Protein AF-A0A2N2JAE6-F1 (afdb_monomer)

Nearest PDB structures (foldseek):
  1wp1-assembly2_B  TM=8.574E-01  e=1.066E-02  Pseudomonas aeruginosa
  6zre-assembly2_B  TM=8.599E-01  e=2.001E-02  Pseudomonas aeruginosa PAO1
  7akz-assembly1_A  TM=8.550E-01  e=2.244E-02  Pseudomonas aeruginosa PAO1
  7nsu-assembly1_D  TM=4.361E-01  e=6.217E-01  Escherichia coli
  2ysu-assembly1_B  TM=3.326E-01  e=6.217E-01  Escherichia coli

Sequence (136 aa):
VRVPLPLFDTNDGERARARAVRARLAAERGGQRLAIAAEVREALVAFEQARAALALYDDAVLGAQDEASALLRRAVEAGEVGVADVIVVQREVLEGRAGYLDARLSLALARVRLLAAADLPQTGPLETGPVRGDAR

Secondary structure (DSSP, 8-state):
-PPPP-SS---HHHHHHHHHHHHHHHHHHHHHHHHHHHHHHHHHHHHHHHHHHHHHIIIIIHHHHHHHHHHHHHHHHTT-S-HHHHHHHHHHHHHHHHHHHHHHHHHHHHHHHHHHHTT--SS---S-----PPP-

Mean predicted aligned error: 12.07 Å

pLDDT: mean 81.24, std 16.03, range [35.09, 97.31]

Foldseek 3Di:
DDDDDDPPPPVVVVVVVVVVVVVVVVVVVVVVVVVLVVQLVVLVVQLVVLVVQLVCLVPPPPVVLVVVLVVVVVCVVVVNDDPVVNVVSVVSNVVSVVSNVVSVVSNLVSLLSNCVSVVHDSDDDPDDDDDDDDDD

Structure (mmCIF, N/CA/C/O backbone):
data_AF-A0A2N2JAE6-F1
#
_entry.id   AF-A0A2N2JAE6-F1
#
loop_
_atom_site.group_PDB
_atom_site.id
_atom_site.type_symbol
_atom_site.label_atom_id
_atom_site.label_alt_id
_atom_site.label_comp_id
_atom_site.label_asym_id
_atom_site.label_entity_id
_atom_site.label_seq_id
_atom_site.pdbx_PDB_ins_code
_atom_site.Cartn_x
_atom_site.Cartn_y
_atom_site.Cartn_z
_atom_site.occupancy
_atom_site.B_iso_or_equiv
_atom_site.auth_seq_id
_atom_site.auth_comp_id
_atom_site.auth_asym_id
_atom_site.auth_atom_id
_atom_site.pdbx_PDB_model_num
ATOM 1 N N . VAL A 1 1 ? 31.105 22.717 -61.060 1.00 48.88 1 VAL A N 1
ATOM 2 C CA . VAL A 1 1 ? 31.480 22.324 -59.679 1.00 48.88 1 VAL A CA 1
ATOM 3 C C . VAL A 1 1 ? 31.690 20.816 -59.665 1.00 48.88 1 VAL A C 1
ATOM 5 O O . VAL A 1 1 ? 30.809 20.113 -60.140 1.00 48.88 1 VAL A O 1
ATOM 8 N N . ARG A 1 2 ? 32.862 20.319 -59.244 1.00 50.59 2 ARG A N 1
ATOM 9 C CA . ARG A 1 2 ? 33.145 18.876 -59.117 1.00 50.59 2 ARG A CA 1
ATOM 10 C C . ARG A 1 2 ? 33.037 18.503 -57.640 1.00 50.59 2 ARG A C 1
ATOM 12 O O . ARG A 1 2 ? 33.711 19.124 -56.826 1.00 50.59 2 ARG A O 1
ATOM 19 N N . VAL A 1 3 ? 32.189 17.534 -57.308 1.00 69.19 3 VAL A N 1
ATOM 20 C CA . VAL A 1 3 ? 32.080 16.990 -55.948 1.00 69.19 3 VAL A CA 1
ATOM 21 C C . VAL A 1 3 ? 33.053 15.812 -55.850 1.00 69.19 3 VAL A C 1
ATOM 23 O O . VAL A 1 3 ? 32.934 14.885 -56.655 1.00 69.19 3 VAL A O 1
ATOM 26 N N . PRO A 1 4 ? 34.042 15.839 -54.942 1.00 67.69 4 PRO A N 1
ATOM 27 C CA . PRO A 1 4 ? 34.951 14.717 -54.763 1.00 67.69 4 PRO A CA 1
ATOM 28 C C . PRO A 1 4 ? 34.190 13.534 -54.152 1.00 67.69 4 PRO A C 1
ATOM 30 O O . PRO A 1 4 ? 33.598 13.654 -53.082 1.00 67.69 4 PRO A O 1
ATOM 33 N N . LEU A 1 5 ? 34.193 12.396 -54.847 1.00 63.25 5 LEU A N 1
ATOM 34 C CA . LEU A 1 5 ? 33.700 11.124 -54.323 1.00 63.25 5 LEU A CA 1
ATOM 35 C C . LEU A 1 5 ? 34.856 10.400 -53.616 1.00 63.25 5 LEU A C 1
ATOM 37 O O . LEU A 1 5 ? 35.864 10.114 -54.269 1.00 63.25 5 LEU A O 1
ATOM 41 N N . PRO A 1 6 ? 34.745 10.098 -52.310 1.00 66.50 6 PRO A N 1
ATOM 42 C CA . PRO A 1 6 ? 35.749 9.308 -51.613 1.00 66.50 6 PRO A CA 1
ATOM 43 C C . PRO A 1 6 ? 35.637 7.848 -52.067 1.00 66.50 6 PRO A C 1
ATOM 45 O O . PRO A 1 6 ? 34.646 7.177 -51.799 1.00 66.50 6 PRO A O 1
ATOM 48 N N . LEU A 1 7 ? 36.650 7.358 -52.783 1.00 67.69 7 LEU A N 1
ATOM 49 C CA . LEU A 1 7 ? 36.674 5.984 -53.306 1.00 67.69 7 LEU A CA 1
ATOM 50 C C . LEU A 1 7 ? 37.177 4.954 -52.276 1.00 67.69 7 LEU A C 1
ATOM 52 O O . LEU A 1 7 ? 36.949 3.763 -52.458 1.00 67.69 7 LEU A O 1
ATOM 56 N N . PHE A 1 8 ? 37.838 5.406 -51.199 1.00 67.75 8 PHE A N 1
ATOM 57 C CA . PHE A 1 8 ? 38.484 4.538 -50.197 1.00 67.75 8 PHE A CA 1
ATOM 58 C C . PHE A 1 8 ? 38.201 4.921 -48.733 1.00 67.75 8 PHE A C 1
ATOM 60 O O . PHE A 1 8 ? 38.609 4.194 -47.833 1.00 67.75 8 PHE A O 1
ATOM 67 N N . ASP A 1 9 ? 37.501 6.033 -48.484 1.00 65.88 9 ASP A N 1
ATOM 68 C CA . ASP A 1 9 ? 37.073 6.449 -47.143 1.00 65.88 9 ASP A CA 1
ATOM 69 C C . ASP A 1 9 ? 35.542 6.437 -47.062 1.00 65.88 9 ASP A C 1
ATOM 71 O O . ASP A 1 9 ? 34.857 7.450 -47.215 1.00 65.88 9 ASP A O 1
ATOM 75 N N . THR A 1 10 ? 34.990 5.239 -46.879 1.00 72.00 10 THR A N 1
ATOM 76 C CA . THR A 1 10 ? 33.547 5.000 -46.724 1.00 72.00 10 THR A CA 1
ATOM 77 C C . THR A 1 10 ? 33.028 5.336 -45.324 1.00 72.00 10 THR A C 1
ATOM 79 O O . THR A 1 10 ? 31.849 5.104 -45.027 1.00 72.00 10 THR A O 1
ATOM 82 N N . ASN A 1 11 ? 33.875 5.887 -44.448 1.00 78.12 11 ASN A N 1
ATOM 83 C CA . ASN A 1 11 ? 33.530 6.250 -43.078 1.00 78.12 11 ASN A CA 1
ATOM 84 C C . ASN A 1 11 ? 32.955 5.073 -42.249 1.00 78.12 11 ASN A C 1
ATOM 86 O O . ASN A 1 11 ? 32.111 5.246 -41.365 1.00 78.12 11 ASN A O 1
ATOM 90 N N . ASP A 1 12 ? 33.365 3.835 -42.557 1.00 82.19 12 ASP A N 1
ATOM 91 C CA . ASP A 1 12 ? 32.823 2.605 -41.955 1.00 82.19 12 ASP A CA 1
ATOM 92 C C . ASP A 1 12 ? 32.953 2.571 -40.429 1.00 82.19 12 ASP A C 1
ATOM 94 O O . ASP A 1 12 ? 32.041 2.091 -39.748 1.00 82.19 12 ASP A O 1
ATOM 98 N N . GLY A 1 13 ? 34.043 3.135 -39.900 1.00 86.00 13 GLY A N 1
ATOM 99 C CA . GLY A 1 13 ? 34.304 3.258 -38.468 1.00 86.00 13 GLY A CA 1
ATOM 100 C C . GLY A 1 13 ? 33.293 4.152 -37.751 1.00 86.00 13 GLY A C 1
ATOM 101 O O . GLY A 1 13 ? 32.672 3.706 -36.787 1.00 86.00 13 GLY A O 1
ATOM 102 N N . GLU A 1 14 ? 33.055 5.375 -38.237 1.00 87.38 14 GLU A N 1
ATOM 103 C CA . GLU A 1 14 ? 32.047 6.262 -37.635 1.00 87.38 14 GLU A CA 1
ATOM 104 C C . GLU A 1 14 ? 30.641 5.693 -37.785 1.00 87.38 14 GLU A C 1
ATOM 106 O O . GLU A 1 14 ? 29.854 5.732 -36.839 1.00 87.38 14 GLU A O 1
ATOM 111 N N . ARG A 1 15 ? 30.318 5.069 -38.929 1.00 88.88 15 ARG A N 1
ATOM 112 C CA . ARG A 1 15 ? 29.019 4.397 -39.076 1.00 88.88 15 ARG A CA 1
ATOM 113 C C . ARG A 1 15 ? 28.869 3.241 -38.085 1.00 88.88 15 ARG A C 1
ATOM 115 O O . ARG A 1 15 ? 27.777 3.038 -37.555 1.00 88.88 15 ARG A O 1
ATOM 122 N N . ALA A 1 16 ? 29.928 2.472 -37.829 1.00 91.25 16 ALA A N 1
ATOM 123 C CA . ALA A 1 16 ? 29.912 1.402 -36.833 1.00 91.25 16 ALA A CA 1
ATOM 124 C C . ALA A 1 16 ? 29.740 1.951 -35.408 1.00 91.25 16 ALA A C 1
ATOM 126 O O . ALA A 1 16 ? 28.893 1.447 -34.668 1.00 91.25 16 ALA A O 1
ATOM 127 N N . ARG A 1 17 ? 30.457 3.027 -35.055 1.00 93.19 17 ARG A N 1
ATOM 128 C CA . ARG A 1 17 ? 30.308 3.732 -33.770 1.00 93.19 17 ARG A CA 1
ATOM 129 C C . ARG A 1 17 ? 28.890 4.263 -33.581 1.00 93.19 17 ARG A C 1
ATOM 131 O O . ARG A 1 17 ? 28.266 3.975 -32.564 1.00 93.19 17 ARG A O 1
ATOM 138 N N . ALA A 1 18 ? 28.339 4.947 -34.581 1.00 93.25 18 ALA A N 1
ATOM 139 C CA . ALA A 1 18 ? 26.974 5.466 -34.542 1.00 93.25 18 ALA A CA 1
ATOM 140 C C . ALA A 1 18 ? 25.930 4.346 -34.370 1.00 93.25 18 ALA A C 1
ATOM 142 O O . ALA A 1 18 ? 24.988 4.489 -33.588 1.00 93.25 18 ALA A O 1
ATOM 143 N N . ARG A 1 19 ? 26.109 3.197 -35.044 1.00 95.81 19 ARG A N 1
ATOM 144 C CA . ARG A 1 19 ? 25.247 2.015 -34.854 1.00 95.81 19 ARG A CA 1
ATOM 145 C C . ARG A 1 19 ? 25.329 1.467 -33.429 1.00 95.81 19 ARG A C 1
ATOM 147 O O . ARG A 1 19 ? 24.285 1.171 -32.850 1.00 95.81 19 ARG A O 1
ATOM 154 N N . ALA A 1 20 ? 26.529 1.365 -32.861 1.00 95.62 20 ALA A N 1
ATOM 155 C CA . ALA A 1 20 ? 26.725 0.904 -31.488 1.00 95.62 20 ALA A CA 1
ATOM 156 C C . ALA A 1 20 ? 26.086 1.858 -30.463 1.00 95.62 20 ALA A C 1
ATOM 158 O O . ALA A 1 20 ? 25.364 1.404 -29.578 1.00 95.62 20 ALA A O 1
ATOM 159 N N . VAL A 1 21 ? 26.266 3.176 -30.625 1.00 96.62 21 VAL A N 1
ATOM 160 C CA . VAL A 1 21 ? 25.614 4.192 -29.779 1.00 96.62 21 VAL A CA 1
ATOM 161 C C . VAL A 1 21 ? 24.094 4.073 -29.864 1.00 96.62 21 VAL A C 1
ATOM 163 O O . VAL A 1 21 ? 23.423 4.030 -28.836 1.00 96.62 21 VAL A O 1
ATOM 166 N N . ARG A 1 22 ? 23.534 3.941 -31.072 1.00 96.94 22 ARG A N 1
ATOM 167 C CA . ARG A 1 22 ? 22.089 3.750 -31.254 1.00 96.94 22 ARG A CA 1
ATOM 168 C C . ARG A 1 22 ? 21.585 2.481 -30.563 1.00 96.94 22 ARG A C 1
ATOM 170 O O . ARG A 1 22 ? 20.540 2.526 -29.920 1.00 96.94 22 ARG A O 1
ATOM 177 N N . ALA A 1 23 ? 22.299 1.363 -30.701 1.00 96.25 23 ALA A N 1
ATOM 178 C CA . ALA A 1 23 ? 21.931 0.101 -30.062 1.00 96.25 23 ALA A CA 1
ATOM 179 C C . ALA A 1 23 ? 21.951 0.219 -28.531 1.00 96.25 23 ALA A C 1
ATOM 181 O O . ALA A 1 23 ? 21.003 -0.206 -27.872 1.00 96.25 23 ALA A O 1
ATOM 182 N N . ARG A 1 24 ? 22.979 0.874 -27.976 1.00 97.31 24 ARG A N 1
ATOM 183 C CA . ARG A 1 24 ? 23.079 1.173 -26.545 1.00 97.31 24 ARG A CA 1
ATOM 184 C C . ARG A 1 24 ? 21.906 2.026 -26.059 1.00 97.31 24 ARG A C 1
ATOM 186 O O . ARG A 1 24 ? 21.226 1.620 -25.127 1.00 97.31 24 ARG A O 1
ATOM 193 N N . LEU A 1 25 ? 21.620 3.151 -26.717 1.00 96.56 25 LEU A N 1
ATOM 194 C CA . LEU A 1 25 ? 20.506 4.034 -26.344 1.00 96.56 25 LEU A CA 1
ATOM 195 C C . LEU A 1 25 ? 19.146 3.324 -26.443 1.00 96.56 25 LEU A C 1
ATOM 197 O O . LEU A 1 25 ? 18.252 3.564 -25.634 1.00 96.56 25 LEU A O 1
ATOM 201 N N . ALA A 1 26 ? 18.973 2.429 -27.422 1.00 96.31 26 ALA A N 1
ATOM 202 C CA . ALA A 1 26 ? 17.763 1.619 -27.540 1.00 96.31 26 ALA A CA 1
ATOM 203 C C . ALA A 1 26 ? 17.617 0.631 -26.371 1.00 96.31 26 ALA A C 1
ATOM 205 O O . ALA A 1 26 ? 16.517 0.488 -25.834 1.00 96.31 26 ALA A O 1
ATOM 206 N N . ALA A 1 27 ? 18.714 -0.010 -25.955 1.00 96.12 27 ALA A N 1
ATOM 207 C CA . ALA A 1 27 ? 18.737 -0.892 -24.793 1.00 96.12 27 ALA A CA 1
ATOM 208 C C . ALA A 1 27 ? 18.481 -0.120 -23.487 1.00 96.12 27 ALA A C 1
ATOM 210 O O . ALA A 1 27 ? 17.639 -0.537 -22.696 1.00 96.12 27 ALA A O 1
ATOM 211 N N . GLU A 1 28 ? 19.124 1.036 -23.297 1.00 96.12 28 GLU A N 1
ATOM 212 C CA . GLU A 1 28 ? 18.909 1.920 -22.142 1.00 96.12 28 GLU A CA 1
ATOM 213 C C . GLU A 1 28 ? 17.446 2.373 -22.056 1.00 96.12 28 GLU A C 1
ATOM 215 O O . GLU A 1 28 ? 16.818 2.241 -21.006 1.00 96.12 28 GLU A O 1
ATOM 220 N N . ARG A 1 29 ? 16.849 2.799 -23.177 1.00 95.25 29 ARG A N 1
ATOM 221 C CA . ARG A 1 29 ? 15.420 3.143 -23.244 1.00 95.25 29 ARG A CA 1
ATOM 222 C C . ARG A 1 29 ? 14.520 1.950 -22.913 1.00 95.25 29 ARG A C 1
ATOM 224 O O . ARG A 1 29 ? 13.485 2.119 -22.270 1.00 95.25 29 ARG A O 1
ATOM 231 N N . GLY A 1 30 ? 14.878 0.754 -23.381 1.00 94.62 30 GLY A N 1
ATOM 232 C CA . GLY A 1 30 ? 14.178 -0.484 -23.042 1.00 94.62 30 GLY A CA 1
ATOM 233 C C . GLY A 1 30 ? 14.215 -0.764 -21.539 1.00 94.62 30 GLY A C 1
ATOM 234 O O . GLY A 1 30 ? 13.170 -1.002 -20.938 1.00 94.62 30 GLY A O 1
ATOM 235 N N . GLY A 1 31 ? 15.394 -0.645 -20.926 1.00 93.75 31 GLY A N 1
ATOM 236 C CA . GLY A 1 31 ? 15.586 -0.794 -19.484 1.00 93.75 31 GLY A CA 1
ATOM 237 C C . GLY A 1 31 ? 14.789 0.228 -18.675 1.00 93.75 31 GLY A C 1
ATOM 238 O O . GLY A 1 31 ? 14.065 -0.152 -17.761 1.00 93.75 31 GLY A O 1
ATOM 239 N N . GLN A 1 32 ? 14.829 1.505 -19.063 1.00 93.56 32 GLN A N 1
ATOM 240 C CA . GLN A 1 32 ? 14.054 2.565 -18.409 1.00 93.56 32 GLN A CA 1
ATOM 241 C C . GLN A 1 32 ? 12.545 2.301 -18.455 1.00 93.56 32 GLN A C 1
ATOM 243 O O . GLN A 1 32 ? 11.860 2.468 -17.453 1.00 93.56 32 GLN A O 1
ATOM 248 N N . ARG A 1 33 ? 12.015 1.832 -19.592 1.00 93.38 33 ARG A N 1
ATOM 249 C CA . ARG A 1 33 ? 10.591 1.470 -19.708 1.00 93.38 33 ARG A CA 1
ATOM 250 C C . ARG A 1 33 ? 10.194 0.349 -18.753 1.00 93.38 33 ARG A C 1
ATOM 252 O O . ARG A 1 33 ? 9.122 0.409 -18.159 1.00 93.38 33 ARG A O 1
ATOM 259 N N . LEU A 1 34 ? 11.041 -0.670 -18.622 1.00 94.69 34 LEU A N 1
ATOM 260 C CA . LEU A 1 34 ? 10.799 -1.776 -17.698 1.00 94.69 34 LEU A CA 1
ATOM 261 C C . LEU A 1 34 ? 10.883 -1.318 -16.239 1.00 94.69 34 LEU A C 1
ATOM 263 O O . LEU A 1 34 ? 10.046 -1.736 -15.444 1.00 94.69 34 LEU A O 1
ATOM 267 N N . ALA A 1 35 ? 11.838 -0.442 -15.916 1.00 92.25 35 ALA A N 1
ATOM 268 C CA . ALA A 1 35 ? 11.996 0.133 -14.583 1.00 92.25 35 ALA A CA 1
ATOM 269 C C . ALA A 1 35 ? 10.761 0.945 -14.167 1.00 92.25 35 ALA A C 1
ATOM 271 O O . ALA A 1 35 ? 10.172 0.648 -13.134 1.00 92.25 35 ALA A O 1
ATOM 272 N N . ILE A 1 36 ? 10.294 1.864 -15.021 1.00 91.94 36 ILE A N 1
ATOM 273 C CA . ILE A 1 36 ? 9.077 2.657 -14.769 1.00 91.94 36 ILE A CA 1
ATOM 274 C C . ILE A 1 36 ? 7.866 1.737 -14.567 1.00 91.94 36 ILE A C 1
ATOM 276 O O . ILE A 1 36 ? 7.092 1.899 -13.627 1.00 91.94 36 ILE A O 1
ATOM 280 N N . ALA A 1 37 ? 7.704 0.720 -15.420 1.00 92.75 37 ALA A N 1
ATOM 281 C CA . ALA A 1 37 ? 6.595 -0.221 -15.286 1.00 92.75 37 ALA A CA 1
ATOM 282 C C . ALA A 1 37 ? 6.665 -1.044 -13.986 1.00 92.75 37 ALA A C 1
ATOM 284 O O . ALA A 1 37 ? 5.625 -1.428 -13.453 1.00 92.75 37 ALA A O 1
ATOM 285 N N . ALA A 1 38 ? 7.866 -1.358 -13.496 1.00 94.00 38 ALA A N 1
ATOM 286 C CA . ALA A 1 38 ? 8.049 -2.036 -12.218 1.00 94.00 38 ALA A CA 1
ATOM 287 C C . ALA A 1 38 ? 7.712 -1.112 -11.040 1.00 94.00 38 ALA A C 1
ATOM 289 O O . ALA A 1 38 ? 6.940 -1.520 -10.179 1.00 94.00 38 ALA A O 1
ATOM 290 N N . GLU A 1 39 ? 8.195 0.130 -11.064 1.00 92.69 39 GLU A N 1
ATOM 291 C CA . GLU A 1 39 ? 7.951 1.140 -10.028 1.00 92.69 39 GLU A CA 1
ATOM 292 C C . GLU A 1 39 ? 6.454 1.436 -9.854 1.00 92.69 39 GLU A C 1
ATOM 294 O O . GLU A 1 39 ? 5.932 1.407 -8.740 1.00 92.69 39 GLU A O 1
ATOM 299 N N . VAL A 1 40 ? 5.722 1.614 -10.961 1.00 95.12 40 VAL A N 1
ATOM 300 C CA . VAL A 1 40 ? 4.263 1.815 -10.923 1.00 95.12 40 VAL A CA 1
ATOM 301 C C . VAL A 1 40 ? 3.546 0.607 -10.319 1.00 95.12 40 VAL A C 1
ATOM 303 O O . VAL A 1 40 ? 2.636 0.773 -9.506 1.00 95.12 40 VAL A O 1
ATOM 306 N N . ARG A 1 41 ? 3.939 -0.617 -10.698 1.00 94.81 41 ARG A N 1
ATOM 307 C CA . ARG A 1 41 ? 3.330 -1.839 -10.149 1.00 94.81 41 ARG A CA 1
ATOM 308 C C . ARG A 1 41 ? 3.592 -1.977 -8.654 1.00 94.81 41 ARG A C 1
ATOM 310 O O . ARG A 1 41 ? 2.674 -2.314 -7.916 1.00 94.81 41 ARG A O 1
ATOM 317 N N . GLU A 1 42 ? 4.816 -1.716 -8.215 1.00 95.69 42 GLU A N 1
ATOM 318 C CA . GLU A 1 42 ? 5.185 -1.769 -6.801 1.00 95.69 42 GLU A CA 1
ATOM 319 C C . GLU A 1 42 ? 4.389 -0.746 -5.983 1.00 95.69 42 GLU A C 1
ATOM 321 O O . GLU A 1 42 ? 3.788 -1.096 -4.964 1.00 95.69 42 GLU A O 1
ATOM 326 N N . ALA A 1 43 ? 4.293 0.493 -6.473 1.00 93.94 43 ALA A N 1
ATOM 327 C CA . ALA A 1 43 ? 3.512 1.539 -5.825 1.00 93.94 43 ALA A CA 1
ATOM 328 C C . ALA A 1 43 ? 2.012 1.202 -5.761 1.00 93.94 43 ALA A C 1
ATOM 330 O O . ALA A 1 43 ? 1.357 1.488 -4.756 1.00 93.94 43 ALA A O 1
ATOM 331 N N . LEU A 1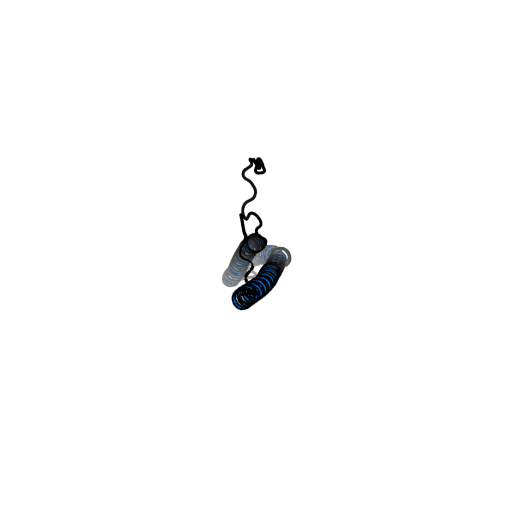 44 ? 1.467 0.560 -6.802 1.00 95.44 44 LEU A N 1
ATOM 332 C CA . LEU A 1 44 ? 0.071 0.123 -6.830 1.00 95.44 44 LEU A CA 1
ATOM 333 C C . LEU A 1 44 ? -0.195 -0.964 -5.786 1.00 95.44 44 LEU A C 1
ATOM 335 O O . LEU A 1 44 ? -1.147 -0.848 -5.018 1.00 95.44 44 LEU A O 1
ATOM 339 N N . VAL A 1 45 ? 0.671 -1.977 -5.713 1.00 96.94 45 VAL A N 1
ATOM 340 C CA . VAL A 1 45 ? 0.562 -3.039 -4.704 1.00 96.94 45 VAL A CA 1
ATOM 341 C C . VAL A 1 45 ? 0.633 -2.445 -3.298 1.00 96.94 45 VAL A C 1
ATOM 343 O O . VAL A 1 45 ? -0.209 -2.758 -2.460 1.00 96.94 45 VAL A O 1
ATOM 346 N N . ALA A 1 46 ? 1.577 -1.537 -3.035 1.00 94.56 46 ALA A N 1
ATOM 347 C CA . ALA A 1 46 ? 1.688 -0.875 -1.736 1.00 94.56 46 ALA A CA 1
ATOM 348 C C . ALA A 1 46 ? 0.420 -0.080 -1.372 1.00 94.56 46 ALA A C 1
ATOM 350 O O . ALA A 1 46 ? -0.037 -0.124 -0.228 1.00 94.56 46 ALA A O 1
ATOM 351 N N . PHE A 1 47 ? -0.177 0.617 -2.342 1.00 96.31 47 PHE A N 1
ATOM 352 C CA . PHE A 1 47 ? -1.438 1.332 -2.154 1.00 96.31 47 PHE A CA 1
ATOM 353 C C . PHE A 1 47 ? -2.603 0.388 -1.834 1.00 96.31 47 PHE A C 1
ATOM 355 O O . PHE A 1 47 ? -3.367 0.650 -0.904 1.00 96.31 47 PHE A O 1
ATOM 362 N N . GLU A 1 48 ? -2.734 -0.720 -2.561 1.00 96.62 48 GLU A N 1
ATOM 363 C CA . GLU A 1 48 ? -3.788 -1.707 -2.318 1.00 96.62 48 GLU A CA 1
ATOM 364 C C . GLU A 1 48 ? -3.660 -2.359 -0.939 1.00 96.62 48 GLU A C 1
ATOM 366 O O . GLU A 1 48 ? -4.667 -2.498 -0.243 1.00 96.62 48 GLU A O 1
ATOM 371 N N . GLN A 1 49 ? -2.436 -2.682 -0.516 1.00 95.75 49 GLN A N 1
ATOM 372 C CA . GLN A 1 49 ? -2.157 -3.227 0.815 1.00 95.75 49 GLN A CA 1
ATOM 373 C C . GLN A 1 49 ? -2.510 -2.228 1.921 1.00 95.75 49 GLN A C 1
ATOM 375 O O . GLN A 1 49 ? -3.217 -2.577 2.864 1.00 95.75 49 GLN A O 1
ATOM 380 N N . ALA A 1 50 ? -2.096 -0.964 1.787 1.00 94.19 50 ALA A N 1
ATOM 381 C CA . ALA A 1 50 ? -2.438 0.075 2.758 1.00 94.19 50 ALA A CA 1
ATOM 382 C C . ALA A 1 50 ? -3.956 0.325 2.828 1.00 94.19 50 ALA A C 1
ATOM 384 O O . ALA A 1 50 ? -4.506 0.564 3.903 1.00 94.19 50 ALA A O 1
ATOM 385 N N . ARG A 1 51 ? -4.653 0.226 1.689 1.00 95.19 51 ARG A N 1
ATOM 386 C CA . ARG A 1 51 ? -6.115 0.347 1.627 1.00 95.19 51 ARG A CA 1
ATOM 387 C C . ARG A 1 51 ? -6.805 -0.819 2.331 1.00 95.19 51 ARG A C 1
ATOM 389 O O . ARG A 1 51 ? -7.753 -0.589 3.074 1.00 95.19 51 ARG A O 1
ATOM 396 N N . ALA A 1 52 ? -6.337 -2.045 2.105 1.00 93.44 52 ALA A N 1
ATOM 397 C CA . ALA A 1 52 ? -6.863 -3.233 2.771 1.00 93.44 52 ALA A CA 1
ATOM 398 C C . ALA A 1 52 ? -6.619 -3.184 4.288 1.00 93.44 52 ALA A C 1
ATOM 400 O O . ALA A 1 52 ? -7.525 -3.482 5.060 1.00 93.44 52 ALA A O 1
ATOM 401 N N . ALA A 1 53 ? -5.434 -2.738 4.713 1.00 90.75 53 ALA A N 1
ATOM 402 C CA . ALA A 1 53 ? -5.114 -2.550 6.125 1.00 90.75 53 ALA A CA 1
ATOM 403 C C . ALA A 1 53 ? -6.058 -1.541 6.795 1.00 90.75 53 ALA A C 1
ATOM 405 O O . ALA A 1 53 ? -6.583 -1.822 7.867 1.00 90.75 53 ALA A O 1
AT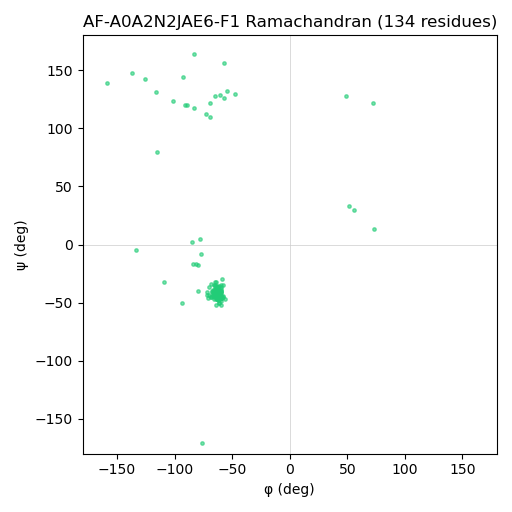OM 406 N N . LEU A 1 54 ? -6.328 -0.399 6.151 1.00 92.50 54 LEU A N 1
ATOM 407 C CA . LEU A 1 54 ? -7.268 0.589 6.684 1.00 92.50 54 LEU A CA 1
ATOM 408 C C . LEU A 1 54 ? -8.694 0.029 6.809 1.00 92.50 54 LEU A C 1
ATOM 410 O O . LEU A 1 54 ? -9.335 0.241 7.835 1.00 92.50 54 LEU A O 1
ATOM 414 N N . ALA A 1 55 ? -9.158 -0.723 5.806 1.00 89.31 55 ALA A N 1
ATOM 415 C CA . ALA A 1 55 ? -10.486 -1.335 5.829 1.00 89.31 55 ALA A CA 1
ATOM 416 C C . ALA A 1 55 ? -10.666 -2.303 7.014 1.00 89.31 55 ALA A C 1
ATOM 418 O O . ALA A 1 55 ? -11.727 -2.324 7.628 1.00 89.31 55 ALA A O 1
ATOM 419 N N . LEU A 1 56 ? -9.619 -3.046 7.397 1.00 87.81 56 LEU A N 1
ATOM 420 C CA . LEU A 1 56 ? -9.658 -3.907 8.586 1.00 87.81 56 LEU A CA 1
ATOM 421 C C . LEU A 1 56 ? -9.862 -3.108 9.882 1.00 87.81 56 LEU A C 1
ATOM 423 O O . LEU A 1 56 ? -10.558 -3.575 10.781 1.00 87.81 56 LEU A O 1
ATOM 427 N N . TYR A 1 57 ? -9.281 -1.910 9.994 1.00 85.25 57 TYR A N 1
ATOM 428 C CA . TYR A 1 57 ? -9.501 -1.059 11.165 1.00 85.25 57 TYR A CA 1
ATOM 429 C C . TYR A 1 57 ? -10.913 -0.459 11.202 1.00 85.25 57 TYR A C 1
ATOM 431 O O . TYR A 1 57 ? -11.504 -0.409 12.284 1.00 85.25 57 TYR A O 1
ATOM 439 N N . ASP A 1 58 ? -11.441 -0.024 10.051 1.00 79.19 58 ASP A N 1
ATOM 440 C CA . ASP A 1 58 ? -12.804 0.517 9.943 1.00 79.19 58 ASP A CA 1
ATOM 441 C C . ASP A 1 58 ? -13.857 -0.554 10.295 1.00 79.19 58 ASP A C 1
ATOM 443 O O . ASP A 1 58 ? -14.759 -0.280 11.087 1.00 79.19 58 ASP A O 1
ATOM 447 N N . ASP A 1 59 ? -13.710 -1.781 9.779 1.00 73.81 59 ASP A N 1
ATOM 448 C CA . ASP A 1 59 ? -14.690 -2.859 9.979 1.00 73.81 59 ASP A CA 1
ATOM 449 C C . ASP A 1 59 ? -14.572 -3.552 11.349 1.00 73.81 59 ASP A C 1
ATOM 451 O O . ASP A 1 59 ? -15.588 -3.890 11.956 1.00 73.81 59 ASP A O 1
ATOM 455 N N . ALA A 1 60 ? -13.353 -3.804 11.846 1.00 67.62 60 ALA A N 1
ATOM 456 C CA . ALA A 1 60 ? -13.150 -4.706 12.987 1.00 67.62 60 ALA A CA 1
ATOM 457 C C . ALA A 1 60 ? -12.740 -4.010 14.289 1.00 67.62 60 ALA A C 1
ATOM 459 O O . ALA A 1 60 ? -13.079 -4.491 15.368 1.00 67.62 60 ALA A O 1
ATOM 460 N N . VAL A 1 61 ? -11.991 -2.906 14.222 1.00 68.81 61 VAL A N 1
ATOM 461 C CA . VAL A 1 61 ? -11.357 -2.334 15.421 1.00 68.81 61 VAL A CA 1
ATOM 462 C C . VAL A 1 61 ? -12.231 -1.260 16.047 1.00 68.81 61 VAL A C 1
ATOM 464 O O . VAL A 1 61 ? -12.503 -1.326 17.241 1.00 68.81 61 VAL A O 1
ATOM 467 N N . LEU A 1 62 ? -12.717 -0.292 15.268 1.00 70.56 62 LEU A N 1
ATOM 468 C CA . LEU A 1 62 ? -13.454 0.842 15.836 1.00 70.56 62 LEU A CA 1
ATOM 469 C C . LEU A 1 62 ? -14.815 0.426 16.414 1.00 70.56 62 LEU A C 1
ATOM 471 O O . LEU A 1 62 ? -15.129 0.784 17.548 1.00 70.56 62 LEU A O 1
ATOM 475 N N . GLY A 1 63 ? -15.578 -0.394 15.684 1.00 71.44 63 GLY A N 1
ATOM 476 C CA . GLY A 1 63 ? -16.878 -0.886 16.152 1.00 71.44 63 GLY A CA 1
ATOM 477 C C . GLY A 1 63 ? -16.770 -1.743 17.418 1.00 71.44 63 GLY A C 1
ATOM 478 O O . GLY A 1 63 ? -17.467 -1.488 18.400 1.00 71.44 63 GLY A O 1
ATOM 479 N N . ALA A 1 64 ? -15.844 -2.707 17.435 1.00 70.50 64 ALA A N 1
ATOM 480 C CA . ALA A 1 64 ? -15.635 -3.580 18.591 1.00 70.50 64 ALA A CA 1
ATOM 481 C C . ALA A 1 64 ? -15.129 -2.811 19.826 1.00 70.50 64 ALA A C 1
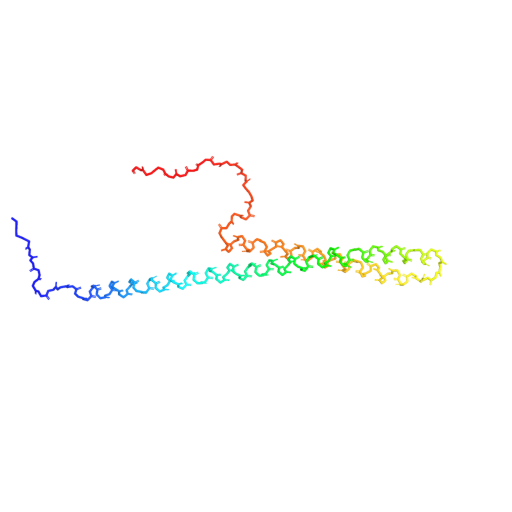ATOM 483 O O . ALA A 1 64 ? -15.516 -3.119 20.954 1.00 70.50 64 ALA A O 1
ATOM 484 N N . GLN A 1 65 ? -14.294 -1.786 19.629 1.00 71.44 65 GLN A N 1
ATOM 485 C CA . GLN A 1 65 ? -13.766 -0.965 20.721 1.00 71.44 65 GLN A CA 1
ATOM 486 C C . GLN A 1 65 ? -14.825 -0.064 21.364 1.00 71.44 65 GLN A C 1
ATOM 488 O O . GLN A 1 65 ? -14.814 0.111 22.588 1.00 71.44 65 GLN A O 1
ATOM 493 N N . ASP A 1 66 ? -15.756 0.479 20.578 1.00 76.12 66 ASP A N 1
ATOM 494 C CA . ASP A 1 66 ? -16.867 1.275 21.108 1.00 76.12 66 ASP A CA 1
ATOM 495 C C . ASP A 1 66 ? -17.830 0.409 21.936 1.00 76.12 66 ASP A C 1
ATOM 497 O O . ASP A 1 66 ? -18.251 0.807 23.030 1.00 76.12 66 ASP A O 1
ATOM 501 N N . GLU A 1 67 ? -18.118 -0.806 21.464 1.00 77.12 67 GLU A N 1
ATOM 502 C CA . GLU A 1 67 ? -19.000 -1.757 22.143 1.00 77.12 67 GLU A CA 1
ATOM 503 C C . GLU A 1 67 ? -18.383 -2.277 23.453 1.00 77.12 67 GLU A C 1
ATOM 505 O O . GLU A 1 67 ? -19.026 -2.235 24.509 1.00 77.12 67 GLU A O 1
ATOM 510 N N . ALA A 1 68 ? -17.099 -2.653 23.425 1.00 71.69 68 ALA A N 1
ATOM 511 C CA . ALA A 1 68 ? -16.346 -3.067 24.610 1.00 71.69 68 ALA A CA 1
ATOM 512 C C . ALA A 1 68 ? -16.262 -1.947 25.663 1.00 71.69 68 ALA A C 1
ATOM 514 O O . ALA A 1 68 ? -16.497 -2.175 26.852 1.00 71.69 68 ALA A O 1
ATOM 515 N N . SER A 1 69 ? -16.016 -0.707 25.229 1.00 74.62 69 SER A N 1
ATOM 516 C CA . SER A 1 69 ? -15.977 0.461 26.117 1.00 74.62 69 SER A CA 1
ATOM 517 C C . SER A 1 69 ? -17.336 0.765 26.758 1.00 74.62 69 SER A C 1
ATOM 519 O O . SER A 1 69 ? -17.404 1.251 27.891 1.00 74.62 69 SER A O 1
ATOM 521 N N . ALA A 1 70 ? -18.439 0.534 26.040 1.00 82.50 70 ALA A N 1
ATOM 522 C CA . ALA A 1 70 ? -19.788 0.718 26.567 1.00 82.50 70 ALA A CA 1
ATOM 523 C C . ALA A 1 70 ? -20.160 -0.359 27.599 1.00 82.50 70 ALA A C 1
ATOM 525 O O . ALA A 1 70 ? -20.709 -0.024 28.649 1.00 82.50 70 ALA A O 1
ATOM 526 N N . LEU A 1 71 ? -19.834 -1.626 27.327 1.00 81.00 71 LEU A N 1
ATOM 527 C CA . LEU A 1 71 ? -20.045 -2.742 28.254 1.00 81.00 71 LEU A CA 1
ATOM 528 C C . LEU A 1 71 ? -19.261 -2.555 29.555 1.00 81.00 71 LEU A C 1
ATOM 530 O O . LEU A 1 71 ? -19.834 -2.673 30.637 1.00 81.00 71 LEU A O 1
ATOM 534 N N . LEU A 1 72 ? -17.984 -2.182 29.455 1.00 77.62 72 LEU A N 1
ATOM 535 C CA . LEU A 1 72 ? -17.136 -1.993 3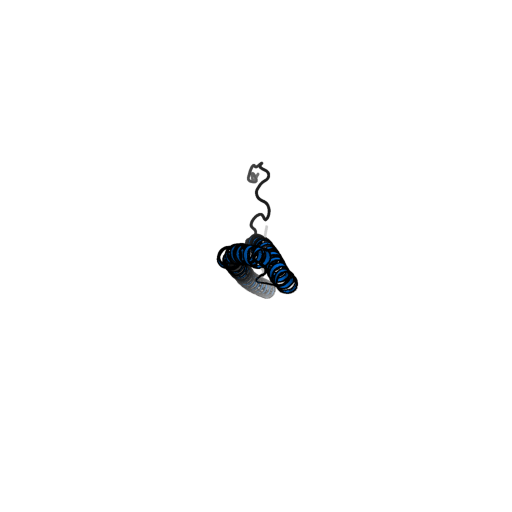0.628 1.00 77.62 72 LEU A CA 1
ATOM 536 C C . LEU A 1 72 ? -17.608 -0.834 31.512 1.00 77.62 72 LEU A C 1
ATOM 538 O O . LEU A 1 72 ? -17.616 -0.967 32.732 1.00 77.62 72 LEU A O 1
ATOM 542 N N . ARG A 1 73 ? -18.064 0.282 30.919 1.00 78.81 73 ARG A N 1
ATOM 543 C CA . ARG A 1 73 ? -18.665 1.391 31.684 1.00 78.81 73 ARG A CA 1
ATOM 544 C C . ARG A 1 73 ? -19.847 0.924 32.530 1.00 78.81 73 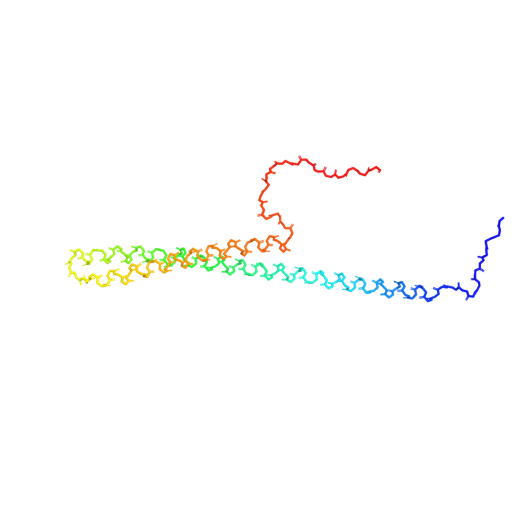ARG A C 1
ATOM 546 O O . ARG A 1 73 ? -19.888 1.230 33.716 1.00 78.81 73 ARG A O 1
ATOM 553 N N . ARG A 1 74 ? -20.757 0.137 31.948 1.00 82.00 74 ARG A N 1
ATOM 554 C CA . ARG A 1 74 ? -21.918 -0.404 32.674 1.00 82.00 74 ARG A CA 1
ATOM 555 C C . ARG A 1 74 ? -21.501 -1.351 33.796 1.00 82.00 74 ARG A C 1
ATOM 557 O O . ARG A 1 74 ? -22.068 -1.293 34.879 1.00 82.00 74 ARG A O 1
ATOM 564 N N . ALA A 1 75 ? -20.505 -2.198 33.552 1.00 76.38 75 ALA A N 1
ATOM 565 C CA . ALA A 1 75 ? -20.024 -3.146 34.550 1.00 76.38 75 ALA A CA 1
ATOM 566 C C . ALA A 1 75 ? -19.314 -2.439 35.726 1.00 76.38 75 ALA A C 1
ATOM 568 O O . ALA A 1 75 ? -19.447 -2.851 36.874 1.00 76.38 75 ALA A O 1
ATOM 569 N N . VAL A 1 76 ? -18.621 -1.323 35.471 1.00 78.50 76 VAL A N 1
ATOM 570 C CA . VAL A 1 76 ? -18.030 -0.470 36.520 1.00 78.50 76 VAL A CA 1
ATOM 571 C C . VAL A 1 76 ? -19.108 0.264 37.313 1.00 78.50 76 VAL A C 1
ATOM 573 O O . VAL A 1 76 ? -19.034 0.307 38.538 1.00 78.50 76 VAL A O 1
ATOM 576 N N . GLU A 1 77 ? -20.126 0.809 36.641 1.00 80.12 77 GLU A N 1
ATOM 577 C CA . GLU A 1 77 ? -21.293 1.423 37.294 1.00 80.12 77 GLU A CA 1
ATOM 578 C C . GLU A 1 77 ? -22.044 0.418 38.183 1.00 80.12 77 GLU A C 1
ATOM 580 O O . GLU A 1 77 ? -22.527 0.783 39.254 1.00 80.12 77 GLU A O 1
ATOM 585 N N . ALA A 1 78 ? -22.088 -0.853 37.775 1.00 84.56 78 ALA A N 1
ATOM 586 C CA . ALA A 1 78 ? -22.636 -1.957 38.561 1.00 84.56 78 ALA A CA 1
ATOM 587 C C . ALA A 1 78 ? -21.701 -2.442 39.692 1.00 84.56 78 ALA A C 1
ATOM 589 O O . ALA A 1 78 ? -22.113 -3.256 40.516 1.00 84.56 78 ALA A O 1
ATOM 590 N N . GLY A 1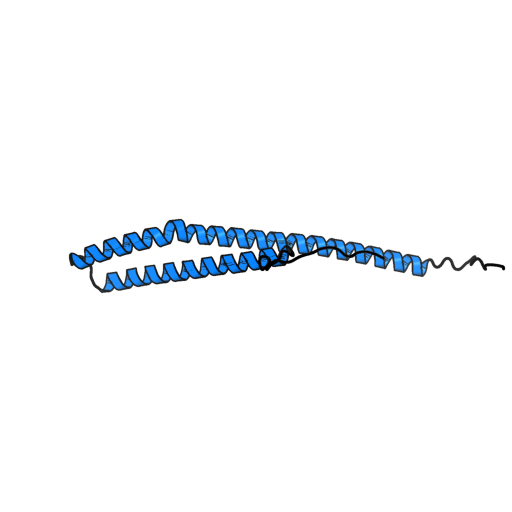 79 ? -20.458 -1.949 39.757 1.00 80.50 79 GLY A N 1
ATOM 591 C CA . GLY A 1 79 ? -19.448 -2.370 40.732 1.00 80.50 79 GLY A CA 1
ATOM 592 C C . GLY A 1 79 ? -18.851 -3.758 40.470 1.00 80.50 79 GLY A C 1
ATOM 593 O O . GLY A 1 79 ? -18.193 -4.310 41.349 1.00 80.50 79 GLY A O 1
ATOM 594 N N . GLU A 1 80 ? -19.070 -4.327 39.283 1.00 78.94 80 GLU A N 1
ATOM 595 C CA . GLU A 1 80 ? -18.625 -5.675 38.904 1.00 78.94 80 GLU A CA 1
ATOM 596 C C . GLU A 1 80 ? -17.154 -5.728 38.458 1.00 78.94 80 GLU A C 1
ATOM 598 O O . GLU A 1 80 ? -16.561 -6.804 38.427 1.00 78.94 80 GLU A O 1
ATOM 603 N N . VAL A 1 81 ? -16.549 -4.581 38.127 1.00 77.94 81 VAL A N 1
ATOM 604 C CA . VAL A 1 81 ? -15.161 -4.487 37.637 1.00 77.94 81 VAL A CA 1
ATOM 605 C C . VAL A 1 81 ? -14.418 -3.328 38.291 1.00 77.94 81 VAL A C 1
ATOM 607 O O . VAL A 1 81 ? -15.003 -2.292 38.618 1.00 77.94 81 VAL A O 1
ATOM 610 N N . GLY A 1 82 ? -13.110 -3.502 38.487 1.00 81.75 82 GLY A N 1
ATOM 611 C CA . GLY A 1 82 ? -12.265 -2.524 39.160 1.00 81.75 82 GLY A CA 1
ATOM 612 C C . GLY A 1 82 ? -11.780 -1.407 38.234 1.00 81.75 82 GLY A C 1
ATOM 613 O O . GLY A 1 82 ? -11.762 -1.521 37.012 1.00 81.75 82 GLY A O 1
ATOM 614 N N . VAL A 1 83 ? -11.290 -0.315 38.830 1.00 78.19 83 VAL A N 1
ATOM 615 C CA . VAL A 1 83 ? -10.696 0.822 38.094 1.00 78.19 83 VAL A CA 1
ATOM 616 C C . VAL A 1 83 ? -9.492 0.398 37.236 1.00 78.19 83 VAL A C 1
ATOM 618 O O . VAL A 1 83 ? -9.241 0.993 36.191 1.00 78.19 83 VAL A O 1
ATOM 621 N N . ALA A 1 84 ? -8.757 -0.641 37.642 1.00 83.25 84 ALA A N 1
ATOM 622 C CA . ALA A 1 84 ? -7.632 -1.166 36.871 1.00 83.25 84 ALA A CA 1
ATOM 623 C C . ALA A 1 84 ? -8.072 -1.728 35.506 1.00 83.25 84 ALA A C 1
ATOM 625 O O . ALA A 1 84 ? -7.423 -1.447 34.499 1.00 83.25 84 ALA A O 1
ATOM 626 N N . ASP A 1 85 ? -9.203 -2.435 35.456 1.00 79.50 85 ASP A N 1
ATOM 627 C CA . ASP A 1 85 ? -9.748 -3.014 34.223 1.00 79.50 85 ASP A CA 1
ATOM 628 C C . ASP A 1 85 ? -10.172 -1.916 33.236 1.00 79.50 85 ASP A C 1
ATOM 630 O O . ASP A 1 85 ? -9.953 -2.019 32.028 1.00 79.50 85 ASP A O 1
ATOM 634 N N . VAL A 1 86 ? -10.671 -0.791 33.760 1.00 80.56 86 VAL A N 1
ATOM 635 C CA . VAL A 1 86 ? -10.985 0.409 32.968 1.00 80.56 86 VAL A CA 1
ATOM 636 C C . VAL A 1 86 ? -9.755 0.985 32.286 1.00 80.56 86 VAL A C 1
ATOM 638 O O . VAL A 1 86 ? -9.816 1.348 31.112 1.00 80.56 86 VAL A O 1
ATOM 641 N N . ILE A 1 87 ? -8.636 1.070 33.004 1.00 86.00 87 ILE A N 1
ATOM 642 C CA . ILE A 1 87 ? -7.393 1.629 32.464 1.00 86.00 87 ILE A CA 1
ATOM 643 C C . ILE A 1 87 ? -6.848 0.743 31.337 1.00 86.00 87 ILE A C 1
ATOM 645 O O . ILE A 1 87 ? -6.378 1.270 30.328 1.00 86.00 87 ILE A O 1
ATOM 649 N N . VAL A 1 88 ? -6.939 -0.584 31.475 1.00 87.25 88 VAL A N 1
ATOM 650 C CA . VAL A 1 88 ? -6.502 -1.530 30.435 1.00 87.25 88 VAL A CA 1
ATOM 651 C C . VAL A 1 88 ? -7.307 -1.334 29.152 1.00 87.25 88 VAL A C 1
ATOM 653 O O . VAL A 1 88 ? -6.718 -1.116 28.097 1.00 87.25 88 VAL A O 1
ATOM 656 N N . VAL A 1 89 ? -8.637 -1.299 29.237 1.00 82.56 89 VAL A N 1
ATOM 657 C CA . VAL A 1 89 ? -9.478 -1.117 28.043 1.00 82.56 89 VAL A CA 1
ATOM 658 C C . VAL A 1 89 ? -9.302 0.272 27.432 1.00 82.56 89 VAL A C 1
ATOM 660 O O . VAL A 1 89 ? -9.223 0.406 26.214 1.00 82.56 89 VAL A O 1
ATOM 663 N N . GLN A 1 90 ? -9.167 1.327 28.244 1.00 83.31 90 GLN A N 1
ATOM 664 C CA . GLN A 1 90 ? -8.860 2.662 27.716 1.00 83.31 90 GLN A CA 1
ATOM 665 C C . GLN A 1 90 ? -7.532 2.686 26.955 1.00 83.31 90 GLN A C 1
ATOM 667 O O . GLN A 1 90 ? -7.433 3.343 25.917 1.00 83.31 90 GLN A O 1
ATOM 672 N N . ARG A 1 91 ? -6.521 1.956 27.439 1.00 88.81 91 ARG A N 1
ATOM 673 C CA . ARG A 1 91 ? -5.251 1.802 26.733 1.00 88.81 91 ARG A CA 1
ATOM 674 C C . ARG A 1 91 ? -5.439 1.080 25.398 1.00 88.81 91 ARG A C 1
ATOM 676 O O . ARG A 1 91 ? -4.946 1.585 24.396 1.00 88.81 91 ARG A O 1
ATOM 683 N N . GLU A 1 92 ? -6.179 -0.025 25.359 1.00 85.44 92 GLU A N 1
ATOM 684 C CA . GLU A 1 92 ? -6.464 -0.760 24.115 1.00 85.44 92 GLU A CA 1
ATOM 685 C C . GLU A 1 92 ? -7.197 0.111 23.079 1.00 85.44 92 GLU A C 1
ATOM 687 O O . GLU A 1 92 ? -6.859 0.100 21.894 1.00 85.44 92 GLU A O 1
ATOM 692 N N . VAL A 1 93 ? -8.152 0.935 23.521 1.00 84.06 93 VAL A N 1
ATOM 693 C CA . VAL A 1 93 ? -8.851 1.908 22.662 1.00 84.06 93 VAL A CA 1
ATOM 694 C C . VAL A 1 93 ? -7.880 2.942 22.093 1.00 84.06 93 VAL A C 1
ATOM 696 O O . VAL A 1 93 ? -7.934 3.271 20.907 1.00 84.06 93 VAL A O 1
ATOM 699 N N . LEU A 1 94 ? -6.980 3.478 22.920 1.00 86.44 94 LEU A N 1
ATOM 700 C CA . LEU A 1 94 ? -5.980 4.445 22.465 1.00 86.44 94 LEU A CA 1
ATOM 701 C C . LEU A 1 94 ? -4.979 3.817 21.489 1.00 86.44 94 LEU A C 1
ATOM 703 O O . LEU A 1 94 ? -4.662 4.437 20.476 1.00 86.44 94 LEU A O 1
ATOM 707 N N . GLU A 1 95 ? -4.525 2.592 21.754 1.00 88.50 95 GLU A N 1
ATOM 708 C CA . GLU A 1 95 ? -3.642 1.838 20.859 1.00 88.50 95 GLU A CA 1
ATOM 709 C C . GLU A 1 95 ? -4.331 1.543 19.516 1.00 88.50 95 GLU A C 1
ATOM 711 O O . GLU A 1 95 ? -3.735 1.758 18.460 1.00 88.50 95 GLU A O 1
ATOM 716 N N . GLY A 1 96 ? -5.613 1.163 19.533 1.00 85.69 96 GLY A N 1
ATOM 717 C CA . GLY A 1 96 ? -6.411 0.969 18.319 1.00 85.69 96 GLY A CA 1
ATOM 718 C C . GLY A 1 96 ? -6.569 2.249 17.499 1.00 85.69 96 GLY A C 1
ATOM 719 O O . GLY A 1 96 ? -6.339 2.246 16.290 1.00 85.69 96 GLY A O 1
ATOM 720 N N . ARG A 1 97 ? -6.879 3.376 18.154 1.00 86.19 97 ARG A N 1
ATOM 721 C CA . ARG A 1 97 ? -6.974 4.693 17.498 1.00 86.19 97 ARG A CA 1
ATOM 722 C C . ARG A 1 97 ? -5.640 5.158 16.922 1.00 86.19 97 ARG A C 1
ATOM 724 O O . ARG A 1 97 ? -5.618 5.723 15.830 1.00 86.19 97 ARG A O 1
ATOM 731 N N . ALA A 1 98 ? -4.537 4.926 17.631 1.00 90.19 98 ALA A N 1
ATOM 732 C CA . ALA A 1 98 ? -3.203 5.231 17.129 1.00 90.19 98 ALA A CA 1
ATOM 733 C C . ALA A 1 98 ? -2.878 4.394 15.881 1.00 90.19 98 ALA A C 1
ATOM 735 O O . ALA A 1 98 ? -2.467 4.957 14.867 1.00 90.19 98 ALA A O 1
ATOM 736 N N . GLY A 1 99 ? -3.150 3.084 15.917 1.00 90.06 99 GLY A N 1
ATOM 737 C CA . GLY A 1 99 ? -2.988 2.197 14.761 1.00 90.06 99 GLY A CA 1
ATOM 738 C C . GLY A 1 99 ? -3.851 2.607 13.565 1.00 90.06 99 GLY A C 1
ATOM 739 O O . GLY A 1 99 ? -3.372 2.632 12.435 1.00 90.06 99 GLY A O 1
ATOM 740 N N . TYR A 1 100 ? -5.094 3.031 13.807 1.00 88.56 100 TYR A N 1
ATOM 741 C CA . TYR A 1 100 ? -5.969 3.554 12.759 1.00 88.56 100 TYR A CA 1
ATOM 742 C C . TYR A 1 100 ? -5.391 4.798 12.070 1.00 88.56 100 TYR A C 1
ATOM 744 O O . TYR A 1 100 ? -5.387 4.899 10.840 1.00 88.56 100 TYR A O 1
ATOM 752 N N . LEU A 1 101 ? -4.891 5.758 12.853 1.00 90.88 101 LEU A N 1
ATOM 753 C CA . LEU A 1 101 ? -4.275 6.972 12.314 1.00 90.88 101 LEU A CA 1
ATOM 754 C C . LEU A 1 101 ? -3.015 6.656 11.498 1.00 90.88 101 LEU A C 1
ATOM 756 O O . LEU A 1 101 ? -2.823 7.249 10.435 1.00 90.88 101 LEU A O 1
ATOM 760 N N . ASP A 1 102 ? -2.203 5.703 11.951 1.00 93.62 102 ASP A N 1
ATOM 761 C CA . ASP A 1 102 ? -1.021 5.243 11.220 1.00 93.62 102 ASP A CA 1
ATOM 762 C C . ASP A 1 102 ? -1.390 4.542 9.900 1.00 93.62 102 ASP A C 1
ATOM 764 O O . ASP A 1 102 ? -0.817 4.842 8.849 1.00 93.62 102 ASP A O 1
ATOM 768 N N . ALA A 1 103 ? -2.428 3.698 9.900 1.00 91.75 103 ALA A N 1
ATOM 769 C CA . ALA A 1 103 ? -2.953 3.070 8.686 1.00 91.75 103 ALA A CA 1
ATOM 770 C C . ALA A 1 103 ? -3.472 4.111 7.676 1.00 91.75 103 ALA A C 1
ATOM 772 O O . ALA A 1 103 ? -3.188 4.027 6.476 1.00 91.75 103 ALA A O 1
ATOM 773 N N . ARG A 1 104 ? -4.177 5.147 8.151 1.00 93.94 104 ARG A N 1
ATOM 774 C CA . ARG A 1 104 ? -4.628 6.268 7.308 1.00 93.94 104 ARG A CA 1
ATOM 775 C C . ARG A 1 104 ? -3.465 7.053 6.716 1.00 93.94 104 ARG A C 1
ATOM 777 O O . ARG A 1 104 ? -3.508 7.397 5.533 1.00 93.94 104 ARG A O 1
ATOM 784 N N . LEU A 1 105 ? -2.442 7.342 7.519 1.00 94.88 105 LEU A N 1
ATOM 785 C CA . LEU A 1 105 ? -1.238 8.024 7.052 1.00 94.88 105 LEU A CA 1
ATOM 786 C C . LEU A 1 105 ? -0.508 7.180 6.002 1.00 94.88 105 LEU A C 1
ATOM 788 O O . LEU A 1 105 ? -0.152 7.688 4.938 1.00 94.88 105 LEU A O 1
ATOM 792 N N . SER A 1 106 ? -0.355 5.883 6.261 1.00 94.44 106 SER A N 1
ATOM 793 C CA . SER A 1 106 ? 0.263 4.927 5.341 1.00 94.44 106 SER A CA 1
ATOM 794 C C . SER A 1 106 ? -0.456 4.885 3.993 1.00 94.44 106 SER A C 1
ATOM 796 O O . SER A 1 106 ? 0.196 4.963 2.950 1.00 94.44 106 SER A O 1
ATOM 798 N N . LEU A 1 107 ? -1.794 4.861 3.986 1.00 95.94 107 LEU A N 1
ATOM 799 C CA . LEU A 1 107 ? -2.584 4.931 2.755 1.00 95.94 107 LEU A CA 1
ATOM 800 C C . LEU A 1 107 ? -2.373 6.252 2.005 1.00 95.94 107 LEU A C 1
ATOM 802 O O . LEU A 1 107 ? -2.196 6.247 0.784 1.00 95.94 107 LEU A O 1
ATOM 806 N N . ALA A 1 108 ? -2.372 7.382 2.716 1.00 93.81 108 ALA A N 1
ATOM 807 C CA . ALA A 1 108 ? -2.137 8.688 2.109 1.00 93.81 108 ALA A CA 1
ATOM 808 C C . ALA A 1 108 ? -0.751 8.758 1.443 1.00 93.81 108 ALA A C 1
ATOM 810 O O . ALA A 1 108 ? -0.643 9.173 0.289 1.00 93.81 108 ALA A O 1
ATOM 811 N N . LEU A 1 109 ? 0.295 8.279 2.120 1.00 95.44 109 LEU A N 1
ATOM 812 C CA . LEU A 1 109 ? 1.653 8.226 1.573 1.00 95.44 109 LEU A CA 1
ATOM 813 C C . LEU A 1 109 ? 1.764 7.261 0.385 1.00 95.44 109 LEU A C 1
ATOM 815 O O . LEU A 1 109 ? 2.396 7.594 -0.617 1.00 95.44 109 LEU A O 1
ATOM 819 N N . ALA A 1 110 ? 1.138 6.083 0.461 1.00 94.00 110 ALA A N 1
ATOM 820 C CA . ALA A 1 110 ? 1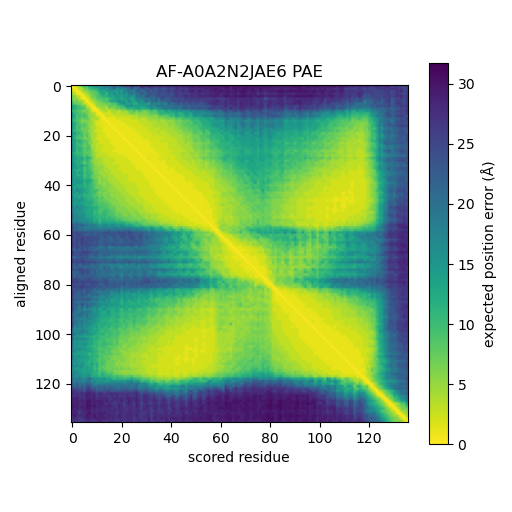.124 5.120 -0.639 1.00 94.00 110 ALA A CA 1
ATOM 821 C C . ALA A 1 110 ? 0.416 5.684 -1.881 1.00 94.00 110 ALA A C 1
ATOM 823 O O . ALA A 1 110 ? 0.893 5.510 -3.002 1.00 94.00 110 ALA A O 1
ATOM 824 N N . ARG A 1 111 ? -0.668 6.445 -1.686 1.00 93.25 111 ARG A N 1
ATOM 825 C CA . ARG A 1 111 ? -1.358 7.154 -2.769 1.00 93.25 111 ARG A CA 1
ATOM 826 C C . ARG A 1 111 ? -0.454 8.182 -3.443 1.00 93.25 111 ARG A C 1
ATOM 828 O O . ARG A 1 111 ? -0.397 8.219 -4.666 1.00 93.25 111 ARG A O 1
ATOM 835 N N . VAL A 1 112 ? 0.252 8.997 -2.659 1.00 93.31 112 VAL A N 1
ATOM 836 C CA . VAL A 1 112 ? 1.192 10.002 -3.184 1.00 93.31 112 VAL A CA 1
ATOM 837 C C . VAL A 1 112 ? 2.296 9.333 -4.006 1.00 93.31 112 VAL A C 1
ATOM 839 O O . VAL A 1 112 ? 2.574 9.769 -5.120 1.00 93.31 112 VAL A O 1
ATOM 842 N N . ARG A 1 113 ? 2.867 8.227 -3.511 1.00 91.88 113 ARG A N 1
ATOM 843 C CA . ARG A 1 113 ? 3.881 7.449 -4.245 1.00 91.88 113 ARG A CA 1
ATOM 844 C C . ARG A 1 113 ? 3.350 6.876 -5.556 1.00 91.88 113 ARG A C 1
ATOM 846 O O . ARG A 1 113 ? 4.039 6.964 -6.564 1.00 91.88 113 ARG A O 1
ATOM 853 N N . LEU A 1 114 ? 2.132 6.333 -5.564 1.00 92.81 114 LEU A N 1
ATOM 854 C CA . LEU A 1 114 ? 1.503 5.823 -6.783 1.00 92.81 114 LEU A CA 1
ATOM 855 C C . LEU A 1 114 ? 1.285 6.931 -7.819 1.00 92.81 114 LEU A C 1
ATOM 857 O O . LEU A 1 114 ? 1.578 6.732 -8.995 1.00 92.81 114 LEU A O 1
ATOM 861 N N . LEU A 1 115 ? 0.808 8.102 -7.388 1.00 91.19 115 LEU A N 1
ATOM 862 C CA . LEU A 1 115 ? 0.636 9.251 -8.278 1.00 91.19 115 LEU A CA 1
ATOM 863 C C . LEU A 1 115 ? 1.980 9.720 -8.845 1.00 91.19 115 LEU A C 1
ATOM 865 O O . LEU A 1 115 ? 2.080 9.937 -10.047 1.00 91.19 115 LEU A O 1
ATOM 869 N N . ALA A 1 116 ? 3.019 9.795 -8.009 1.00 89.56 116 ALA A N 1
ATOM 870 C CA . ALA A 1 116 ? 4.367 10.155 -8.438 1.00 89.56 116 ALA A CA 1
ATOM 871 C C . ALA A 1 116 ? 4.944 9.161 -9.462 1.00 89.56 116 ALA A C 1
ATOM 873 O O . ALA A 1 116 ? 5.441 9.581 -10.503 1.00 89.56 116 ALA A O 1
ATOM 874 N N . ALA A 1 117 ? 4.827 7.854 -9.206 1.00 90.62 117 ALA A N 1
ATOM 875 C CA . ALA A 1 117 ? 5.312 6.810 -10.111 1.00 90.62 117 ALA A CA 1
ATOM 876 C C . ALA A 1 117 ? 4.564 6.805 -11.457 1.00 90.62 117 ALA A C 1
ATOM 878 O O . ALA A 1 117 ? 5.139 6.484 -12.495 1.00 90.62 117 ALA A O 1
ATOM 879 N N . ALA A 1 118 ? 3.278 7.165 -11.446 1.00 88.69 118 ALA A N 1
ATOM 880 C CA . ALA A 1 118 ? 2.443 7.248 -12.640 1.00 88.69 118 ALA A CA 1
ATOM 881 C C . ALA A 1 118 ? 2.564 8.589 -13.394 1.00 88.69 118 ALA A C 1
ATOM 883 O O . ALA A 1 118 ? 1.844 8.780 -14.374 1.00 88.69 118 ALA A O 1
ATOM 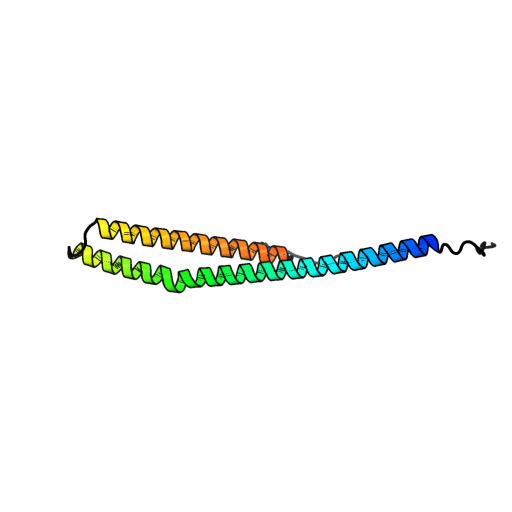884 N N . ASP A 1 119 ? 3.429 9.506 -12.939 1.00 85.25 119 ASP A N 1
ATOM 885 C CA . ASP A 1 119 ? 3.530 10.890 -13.433 1.00 85.25 119 ASP A CA 1
ATOM 886 C C . ASP A 1 119 ? 2.168 11.616 -13.444 1.00 85.25 119 ASP A C 1
ATOM 888 O O . ASP A 1 119 ? 1.851 12.436 -14.307 1.00 85.25 119 ASP A O 1
ATOM 892 N N . LEU A 1 120 ? 1.312 11.270 -12.478 1.00 76.38 120 LEU A N 1
ATOM 893 C CA . LEU A 1 120 ? 0.010 11.888 -12.285 1.00 76.38 120 LEU A CA 1
ATOM 894 C C . LEU A 1 120 ? 0.130 13.047 -11.290 1.00 76.38 120 LEU A C 1
ATOM 896 O O . LEU A 1 120 ? 0.874 12.956 -10.307 1.00 76.38 120 LEU A O 1
ATOM 900 N N . PRO A 1 121 ? -0.631 14.137 -11.495 1.00 70.75 121 PRO A N 1
ATOM 901 C CA . PRO A 1 121 ? -0.623 15.261 -10.575 1.00 70.75 121 PRO A CA 1
ATOM 902 C C . PRO A 1 121 ? -0.992 14.804 -9.157 1.00 70.75 121 PRO A C 1
ATOM 904 O O . PRO A 1 121 ? -2.020 14.167 -8.925 1.00 70.75 121 PRO A O 1
ATOM 907 N N . GLN A 1 122 ? -0.115 15.131 -8.206 1.00 58.47 122 GLN A N 1
ATOM 908 C CA . GLN A 1 122 ? -0.233 14.735 -6.797 1.00 58.47 122 GLN A CA 1
ATOM 909 C C . GLN A 1 122 ? -1.226 15.626 -6.029 1.00 58.47 122 GLN A C 1
ATOM 911 O O . GLN A 1 122 ? -1.737 15.252 -4.975 1.00 58.47 122 GLN A O 1
ATOM 916 N N . THR A 1 123 ? -1.538 16.788 -6.600 1.00 57.00 123 THR A N 1
ATOM 917 C CA . THR A 1 123 ? -2.576 17.732 -6.193 1.00 57.00 123 THR A CA 1
ATOM 918 C C . THR A 1 123 ? -3.614 17.825 -7.311 1.00 57.00 123 THR A C 1
ATOM 920 O O . THR A 1 123 ? -3.264 17.987 -8.479 1.00 57.00 123 THR A O 1
ATOM 923 N N . GLY A 1 124 ? -4.904 17.710 -6.976 1.00 52.59 124 GLY A N 1
ATOM 924 C CA . GLY A 1 124 ? -5.974 18.042 -7.923 1.00 52.59 124 GLY A CA 1
ATOM 925 C C . GLY A 1 124 ? -5.839 19.494 -8.416 1.00 52.59 124 GLY A C 1
ATOM 926 O O . GLY A 1 124 ? -5.212 20.306 -7.729 1.00 52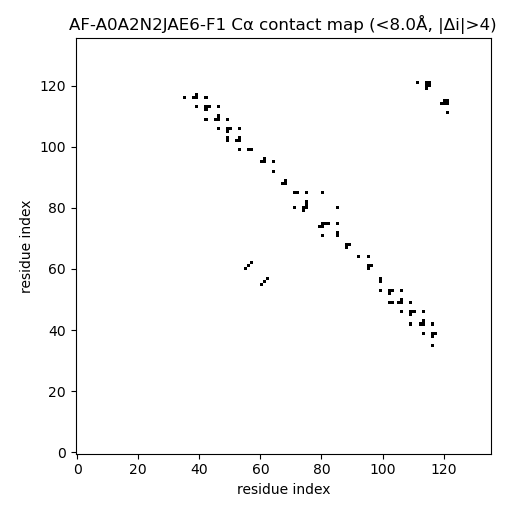.59 124 GLY A O 1
ATOM 927 N N . PRO A 1 125 ? -6.384 19.837 -9.594 1.00 44.88 125 PRO A N 1
ATOM 928 C CA . PRO A 1 125 ? -6.181 21.151 -10.191 1.00 44.88 125 PRO A CA 1
ATOM 929 C C . PRO A 1 125 ? -6.723 22.262 -9.279 1.00 44.88 125 PRO A C 1
ATOM 931 O O . PRO A 1 125 ? -7.892 22.251 -8.903 1.00 44.88 125 PRO A O 1
ATOM 934 N N . LEU A 1 126 ? -5.893 23.268 -8.993 1.00 49.38 126 LEU A N 1
ATOM 935 C CA . LEU A 1 126 ? -6.400 24.635 -9.036 1.00 49.38 126 LEU A CA 1
ATOM 936 C C . LEU A 1 126 ? -6.636 24.883 -10.529 1.00 49.38 126 LEU A C 1
ATOM 938 O O . LEU A 1 126 ? -5.670 24.883 -11.291 1.00 49.38 126 LEU A O 1
ATOM 942 N N . GLU A 1 127 ? -7.888 24.969 -10.981 1.00 49.25 127 GLU A N 1
ATOM 943 C CA . GLU A 1 127 ? -8.175 25.414 -12.352 1.00 49.25 127 GLU A CA 1
ATOM 944 C C . GLU A 1 127 ? -7.361 26.697 -12.620 1.00 49.25 127 GLU A C 1
ATOM 946 O O . GLU A 1 127 ? -7.298 27.576 -11.764 1.00 49.25 127 GLU A O 1
ATOM 951 N N . THR A 1 128 ? -6.600 26.802 -13.709 1.00 41.22 128 THR A N 1
ATOM 952 C CA . THR A 1 128 ? -7.113 27.095 -15.051 1.00 41.22 128 THR A CA 1
ATOM 953 C C . THR A 1 128 ? -6.131 26.659 -16.157 1.00 41.22 128 THR A C 1
ATOM 955 O O . THR A 1 128 ? -4.920 26.847 -16.060 1.00 41.22 128 THR A O 1
ATOM 958 N N . GLY A 1 129 ? -6.662 26.082 -17.243 1.00 35.09 129 GLY A N 1
ATOM 959 C CA . GLY A 1 129 ? -5.962 25.955 -18.538 1.00 35.09 129 GLY A CA 1
ATOM 960 C C . GLY A 1 129 ? -5.929 27.289 -19.318 1.00 35.09 129 GLY A C 1
ATOM 961 O O . GLY A 1 129 ? -6.369 28.293 -18.757 1.00 35.09 129 GLY A O 1
ATOM 962 N N . PRO A 1 130 ? -5.497 27.343 -20.607 1.00 44.38 130 PRO A N 1
ATOM 963 C CA . PRO A 1 130 ? -5.375 26.242 -21.580 1.00 44.38 130 PRO A CA 1
ATOM 964 C C . PRO A 1 130 ? -3.963 26.088 -22.218 1.00 44.38 130 PRO A C 1
ATOM 966 O O . PRO A 1 130 ? -3.179 27.024 -22.277 1.00 44.38 130 PRO A O 1
ATOM 969 N N . VAL A 1 131 ? -3.500 24.853 -22.459 1.00 48.56 131 VAL A N 1
ATOM 970 C CA . VAL A 1 131 ? -3.528 24.043 -23.709 1.00 48.56 131 VAL A CA 1
ATOM 971 C C . VAL A 1 131 ? -2.567 24.497 -24.820 1.00 48.56 131 VAL A C 1
ATOM 973 O O . VAL A 1 131 ? -2.708 25.574 -25.372 1.00 48.56 131 VAL A O 1
ATOM 976 N N . ARG A 1 132 ? -1.696 23.537 -25.180 1.00 40.19 132 ARG A N 1
ATOM 977 C CA . ARG A 1 132 ? -0.953 23.304 -26.436 1.00 40.19 132 ARG A CA 1
ATOM 978 C C . ARG A 1 132 ? -0.191 24.466 -27.063 1.00 40.19 132 ARG A C 1
ATOM 980 O O . ARG A 1 132 ? -0.735 25.489 -27.444 1.00 40.19 132 ARG A O 1
ATOM 987 N N . GLY A 1 133 ? 1.079 24.161 -27.318 1.00 44.34 133 GLY A N 1
ATOM 988 C CA . GLY A 1 133 ? 1.912 24.900 -28.243 1.00 44.34 133 GLY A CA 1
ATOM 989 C C . GLY A 1 133 ? 1.275 25.001 -29.623 1.00 44.34 133 GLY A C 1
ATOM 990 O O . GLY A 1 133 ? 0.871 23.998 -30.213 1.00 44.34 133 GLY A O 1
ATOM 991 N N . ASP A 1 134 ? 1.275 26.223 -30.128 1.00 35.81 134 ASP A N 1
ATOM 992 C CA . ASP A 1 134 ? 1.298 26.471 -31.553 1.00 35.81 134 ASP A CA 1
ATOM 993 C C . ASP A 1 134 ? 2.751 26.383 -32.015 1.00 35.81 134 ASP A C 1
ATOM 995 O O . ASP A 1 134 ? 3.624 27.141 -31.589 1.00 35.81 134 ASP A O 1
ATOM 999 N N . ALA A 1 135 ? 2.993 25.413 -32.891 1.00 41.09 135 ALA A N 1
ATOM 1000 C CA . ALA A 1 135 ? 4.125 25.443 -33.789 1.00 41.09 135 ALA A CA 1
ATOM 1001 C C . ALA A 1 135 ? 3.945 26.624 -34.755 1.00 41.09 135 ALA A C 1
ATOM 1003 O O . ALA A 1 135 ? 2.912 26.739 -35.419 1.00 41.09 135 ALA A O 1
ATOM 1004 N N . ARG A 1 136 ? 4.966 27.471 -34.852 1.00 40.34 136 ARG A N 1
ATOM 1005 C CA . ARG A 1 136 ? 5.259 28.279 -36.035 1.00 40.34 136 ARG A CA 1
ATOM 1006 C C . ARG A 1 136 ? 6.737 28.149 -36.348 1.00 40.34 136 ARG A C 1
ATOM 1008 O O . ARG A 1 136 ? 7.527 28.142 -35.379 1.00 40.34 136 ARG A O 1
#

Solvent-accessible surface area (backbone atoms only — not comparable to full-atom values): 7770 Å² total; per-residue (Å²): 138,85,80,88,76,69,89,83,66,80,54,60,66,60,54,50,51,52,50,49,52,52,52,48,54,52,50,51,53,52,50,52,54,52,48,49,57,48,50,32,50,52,26,46,52,50,27,52,51,26,47,52,54,36,48,50,36,64,69,56,46,55,57,52,43,53,52,52,54,53,53,50,52,52,35,41,76,69,66,76,49,58,75,68,59,53,52,53,52,53,47,54,47,50,52,51,52,51,50,44,53,51,33,50,50,48,26,53,54,25,46,47,49,28,26,56,54,64,76,40,77,81,61,79,80,78,87,75,84,86,82,80,85,79,88,129

Radius of gyration: 31.65 Å; Cα contacts (8 Å, |Δi|>4): 55; chains: 1; bounding box: 61×34×100 Å